Protein AF-A0A7W1EJY9-F1 (afdb_monomer)

Solvent-accessible surface area (backbone atoms only — not comparable to full-atom values): 4056 Å² total; per-residue (Å²): 128,68,68,60,58,55,54,52,53,51,52,52,52,52,51,50,37,51,51,42,50,51,49,32,49,50,57,71,78,37,76,87,46,46,95,83,42,54,71,72,58,36,56,53,50,37,50,50,43,49,51,49,32,52,52,51,52,49,51,53,51,51,51,54,55,50,57,56,66,75,74,110

Secondary structure (DSSP, 8-state):
-HHHHHHHHHHHHHHHHHHHHHHHHHHHHS-TTTTTS-THHHHHHHHHHHHHHHHHHHHHHHHHHHHHHH--

Sequence (72 aa):
MKFGLHTVTFWFGVIMVTVVTALAIAIACTNIMSDRLYGAKRIGFIFLLLAYAAYRGYRIYQVRKQTKNEEE

Structure (mmCIF, N/CA/C/O backbone):
data_AF-A0A7W1EJY9-F1
#
_entry.id   AF-A0A7W1EJY9-F1
#
loop_
_atom_site.group_PDB
_atom_site.id
_atom_site.type_symbol
_atom_site.label_atom_id
_atom_site.label_alt_id
_atom_site.label_comp_id
_atom_site.label_asym_id
_atom_site.label_entity_id
_atom_site.label_seq_id
_atom_site.pdbx_PDB_ins_code
_atom_site.Cartn_x
_atom_site.Cartn_y
_atom_site.Cartn_z
_atom_site.occupancy
_atom_site.B_iso_or_equiv
_atom_site.auth_seq_id
_atom_site.auth_comp_id
_atom_site.auth_asym_id
_atom_site.auth_atom_id
_atom_site.pdbx_PDB_model_num
ATOM 1 N N . MET A 1 1 ? -30.605 -2.191 12.926 1.00 49.00 1 MET A N 1
ATOM 2 C CA . MET A 1 1 ? -29.902 -2.572 11.674 1.00 49.00 1 MET A CA 1
ATOM 3 C C . MET A 1 1 ? -28.565 -1.826 11.453 1.00 49.00 1 MET A C 1
ATOM 5 O O . MET A 1 1 ? -28.124 -1.718 10.319 1.00 49.00 1 MET A O 1
ATOM 9 N N . LYS A 1 2 ? -27.867 -1.338 12.497 1.00 52.69 2 LYS A N 1
ATOM 10 C CA . LYS A 1 2 ? -26.575 -0.624 12.344 1.00 52.69 2 LYS A CA 1
ATOM 11 C C . LYS A 1 2 ? -25.348 -1.553 12.262 1.00 52.69 2 LYS A C 1
ATOM 13 O O . LYS A 1 2 ? -24.393 -1.224 11.570 1.00 52.69 2 LYS A O 1
ATOM 18 N N . PHE A 1 3 ? -25.411 -2.739 12.874 1.00 57.62 3 PHE A N 1
ATOM 19 C CA . PHE A 1 3 ? -24.309 -3.714 12.874 1.00 57.62 3 PHE A CA 1
ATOM 20 C C . PHE A 1 3 ? -23.975 -4.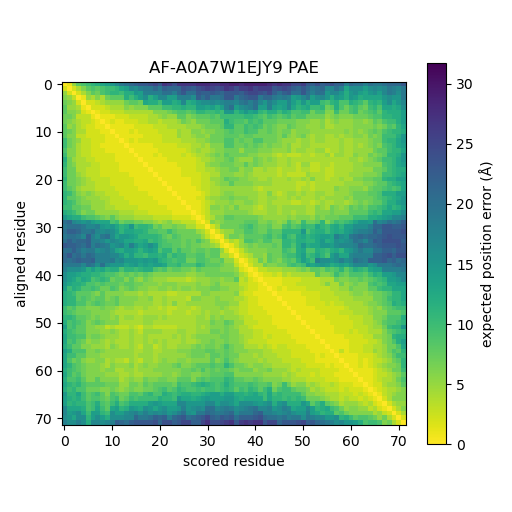264 11.476 1.00 57.62 3 PHE A C 1
ATOM 22 O O . PHE A 1 3 ? -22.809 -4.341 11.105 1.00 57.62 3 PHE A O 1
ATOM 29 N N . GLY A 1 4 ? -24.992 -4.574 10.661 1.00 62.12 4 GLY A N 1
ATOM 30 C CA . GLY A 1 4 ? -24.786 -5.166 9.333 1.00 62.12 4 GLY A CA 1
ATOM 31 C C . GLY A 1 4 ? -24.013 -4.263 8.366 1.00 62.12 4 GLY A C 1
ATOM 32 O O . GLY A 1 4 ? -23.138 -4.739 7.650 1.00 62.12 4 GLY A O 1
ATOM 33 N N . LEU A 1 5 ? -24.267 -2.950 8.385 1.00 67.56 5 LEU A N 1
ATOM 34 C CA . LEU A 1 5 ? -23.565 -1.995 7.518 1.00 67.56 5 LEU A CA 1
ATOM 35 C C . LEU A 1 5 ? -22.079 -1.872 7.877 1.00 67.56 5 LEU A C 1
ATOM 37 O O . LEU A 1 5 ? -21.239 -1.786 6.979 1.00 67.56 5 LEU A O 1
ATOM 41 N N . HIS A 1 6 ? -21.742 -1.922 9.170 1.00 71.94 6 HIS A N 1
ATOM 42 C CA . HIS A 1 6 ? -20.351 -1.906 9.629 1.00 71.94 6 HIS A CA 1
ATOM 43 C C . HIS A 1 6 ? -19.601 -3.172 9.197 1.00 71.94 6 HIS A C 1
ATOM 45 O O . HIS A 1 6 ? -18.498 -3.085 8.652 1.00 71.94 6 HIS A O 1
ATOM 51 N N . THR A 1 7 ? -20.222 -4.344 9.359 1.00 77.94 7 THR A N 1
ATOM 52 C CA . THR A 1 7 ? -19.640 -5.625 8.937 1.00 77.94 7 THR A CA 1
ATOM 53 C C . THR A 1 7 ? -19.449 -5.694 7.420 1.00 77.94 7 THR A C 1
ATOM 55 O O . THR A 1 7 ? -18.372 -6.070 6.960 1.00 77.94 7 THR A O 1
ATOM 58 N N . VAL A 1 8 ? -20.444 -5.278 6.629 1.00 81.94 8 VAL A N 1
ATOM 59 C CA . VAL A 1 8 ? -20.350 -5.273 5.158 1.00 81.94 8 VAL A CA 1
ATOM 60 C C . VAL A 1 8 ? -19.261 -4.315 4.678 1.00 81.94 8 VAL A C 1
ATOM 62 O O . VAL A 1 8 ? -18.443 -4.692 3.842 1.00 81.94 8 VAL A O 1
ATOM 65 N N . THR A 1 9 ? -19.188 -3.107 5.244 1.00 81.50 9 THR A N 1
ATOM 66 C CA . THR A 1 9 ? -18.162 -2.115 4.875 1.00 81.50 9 THR A CA 1
ATOM 67 C C . THR A 1 9 ? -16.752 -2.609 5.205 1.00 81.50 9 THR A C 1
ATOM 69 O O . THR A 1 9 ? -15.819 -2.389 4.429 1.00 81.50 9 THR A O 1
ATOM 72 N N . PHE A 1 10 ? -16.591 -3.318 6.325 1.00 82.06 10 PHE A N 1
ATOM 73 C CA . PHE A 1 10 ? -15.324 -3.943 6.701 1.00 82.06 10 PHE A CA 1
ATOM 74 C C . PHE A 1 10 ? -14.897 -5.013 5.688 1.00 82.06 10 PHE A C 1
ATOM 76 O O . PHE A 1 10 ? -13.783 -4.946 5.167 1.00 82.06 10 PHE A O 1
ATOM 83 N N . TRP A 1 11 ? -15.785 -5.955 5.358 1.00 83.62 11 TRP A N 1
ATOM 84 C CA . TRP A 1 11 ? -15.503 -7.004 4.372 1.00 83.62 11 TRP A CA 1
ATOM 85 C C . TRP A 1 11 ? -15.215 -6.435 2.983 1.00 83.62 11 TRP A C 1
ATOM 87 O O . TRP A 1 11 ? -14.263 -6.871 2.339 1.00 83.62 11 TRP A O 1
ATOM 97 N N . PHE A 1 12 ? -15.948 -5.405 2.553 1.00 86.06 12 PHE A N 1
ATOM 98 C CA . PHE A 1 12 ? -15.644 -4.679 1.318 1.00 86.06 12 PHE A CA 1
ATOM 99 C C . PHE A 1 12 ? -14.255 -4.039 1.347 1.00 86.06 12 PHE A C 1
ATOM 101 O O . PHE A 1 12 ? -13.533 -4.089 0.353 1.00 86.06 12 PHE A O 1
ATOM 108 N N . GLY A 1 13 ? -13.856 -3.465 2.483 1.00 84.81 13 GLY A N 1
ATOM 109 C CA . GLY A 1 13 ? -12.513 -2.925 2.672 1.00 84.81 13 GLY A CA 1
ATOM 110 C C . GLY A 1 13 ? -11.426 -3.992 2.531 1.00 84.81 13 GLY A C 1
ATOM 111 O O . GLY A 1 13 ? -10.441 -3.766 1.831 1.00 84.81 13 GLY A O 1
ATOM 112 N N . VAL A 1 14 ? -11.623 -5.160 3.147 1.00 85.19 14 VAL A N 1
ATOM 113 C CA . VAL A 1 14 ? -10.690 -6.294 3.057 1.00 85.19 14 VAL A CA 1
ATOM 114 C C . VAL A 1 14 ? -10.597 -6.810 1.620 1.00 85.19 14 VAL A C 1
ATOM 116 O O . VAL A 1 14 ? -9.496 -6.909 1.084 1.00 85.19 14 VAL A O 1
ATOM 119 N N . ILE A 1 15 ? -11.737 -7.043 0.962 1.00 90.88 15 ILE A N 1
ATOM 120 C CA . ILE A 1 15 ? -11.790 -7.484 -0.440 1.00 90.88 15 ILE A CA 1
ATOM 121 C C . ILE A 1 15 ? -11.087 -6.470 -1.349 1.00 90.88 15 ILE A C 1
ATOM 123 O O . ILE A 1 15 ? -10.305 -6.863 -2.211 1.00 90.88 15 ILE A O 1
ATOM 127 N N . MET A 1 16 ? -11.297 -5.167 -1.136 1.00 87.81 16 MET A N 1
ATOM 128 C CA . MET A 1 16 ? -10.633 -4.118 -1.914 1.00 87.81 16 MET A CA 1
ATOM 129 C C . MET A 1 16 ? -9.105 -4.192 -1.783 1.00 87.81 16 MET A C 1
ATOM 131 O O . MET A 1 16 ? -8.407 -4.096 -2.791 1.00 87.81 16 MET A O 1
ATOM 135 N N . VAL A 1 17 ? -8.575 -4.404 -0.574 1.00 88.44 17 VAL A N 1
ATOM 136 C CA . VAL A 1 17 ? -7.126 -4.567 -0.348 1.00 88.44 17 VAL A CA 1
ATOM 137 C C . VAL A 1 17 ? -6.598 -5.820 -1.050 1.00 88.44 17 VAL A C 1
ATOM 139 O O . VAL A 1 17 ? -5.553 -5.757 -1.704 1.00 88.44 17 VAL A O 1
ATOM 142 N N . THR A 1 18 ? -7.329 -6.936 -0.984 1.00 88.50 18 THR A N 1
ATOM 143 C CA . THR A 1 18 ? -6.964 -8.180 -1.677 1.00 88.50 18 THR A CA 1
ATOM 144 C C . THR A 1 18 ? -6.933 -7.989 -3.193 1.00 88.50 18 THR A C 1
ATOM 146 O O . THR A 1 18 ? -5.951 -8.362 -3.832 1.00 88.50 18 THR A O 1
ATOM 149 N N . VAL A 1 19 ? -7.956 -7.353 -3.771 1.00 91.00 19 VAL A N 1
ATOM 150 C CA . VAL A 1 19 ? -8.046 -7.094 -5.217 1.00 91.00 19 VAL A CA 1
ATOM 151 C C . VAL A 1 19 ? -6.935 -6.156 -5.683 1.00 91.00 19 VAL A C 1
ATOM 153 O O . VAL A 1 19 ? -6.293 -6.434 -6.691 1.00 91.00 19 VAL A O 1
ATOM 156 N N . VAL A 1 20 ? -6.658 -5.074 -4.948 1.00 89.56 20 VAL A N 1
ATOM 157 C CA . VAL A 1 20 ? -5.576 -4.132 -5.288 1.00 89.56 20 VAL A CA 1
ATOM 158 C C . VAL A 1 20 ? -4.210 -4.816 -5.223 1.00 89.56 20 VAL A C 1
ATOM 160 O O . VAL A 1 20 ? -3.382 -4.614 -6.109 1.00 89.56 20 VAL A O 1
ATOM 163 N N . THR A 1 21 ? -3.983 -5.665 -4.220 1.00 87.38 21 THR A N 1
ATOM 164 C CA . THR A 1 21 ? -2.737 -6.437 -4.096 1.00 87.38 21 THR A CA 1
ATOM 165 C C . THR A 1 21 ? -2.589 -7.439 -5.241 1.00 87.38 21 THR A C 1
ATOM 167 O O . THR A 1 21 ? -1.536 -7.500 -5.875 1.00 87.38 21 THR A O 1
ATOM 170 N N . ALA A 1 22 ? -3.651 -8.181 -5.566 1.00 89.25 22 ALA A N 1
ATOM 171 C CA . ALA A 1 22 ? -3.656 -9.114 -6.689 1.00 89.25 22 ALA A CA 1
ATOM 172 C C . ALA A 1 22 ? -3.432 -8.395 -8.029 1.00 89.25 22 ALA A C 1
ATOM 174 O O . ALA A 1 22 ? -2.666 -8.875 -8.859 1.00 89.25 22 ALA A O 1
ATOM 175 N N . LEU A 1 23 ? -4.031 -7.215 -8.215 1.00 86.44 23 LEU A N 1
ATOM 176 C CA . LEU A 1 23 ? -3.825 -6.375 -9.393 1.00 86.44 23 LEU A CA 1
ATOM 177 C C . LEU A 1 23 ? -2.376 -5.879 -9.484 1.00 86.44 23 LEU A C 1
ATOM 179 O O . LEU A 1 23 ? -1.791 -5.916 -10.562 1.00 86.44 23 LEU A O 1
ATOM 183 N N . ALA A 1 24 ? -1.774 -5.462 -8.367 1.00 85.12 24 ALA A N 1
ATOM 184 C CA . ALA A 1 24 ? -0.370 -5.059 -8.327 1.00 85.12 24 ALA A CA 1
ATOM 185 C C . ALA A 1 24 ? 0.562 -6.213 -8.737 1.00 85.12 24 ALA A C 1
ATOM 187 O O . ALA A 1 24 ? 1.461 -6.007 -9.551 1.00 85.1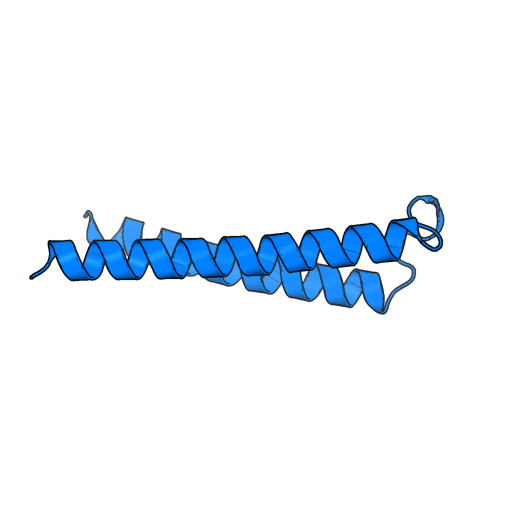2 24 ALA A O 1
ATOM 188 N N . ILE A 1 25 ? 0.310 -7.431 -8.243 1.00 85.12 25 ILE A N 1
ATOM 189 C CA . ILE A 1 25 ? 1.070 -8.639 -8.607 1.00 85.12 25 ILE A CA 1
ATOM 190 C C . ILE A 1 25 ? 0.837 -9.007 -10.077 1.00 85.12 25 ILE A C 1
ATOM 192 O O . ILE A 1 25 ? 1.794 -9.258 -10.807 1.00 85.12 25 ILE A O 1
ATOM 196 N N . ALA A 1 26 ? -0.410 -8.980 -10.549 1.00 86.06 26 ALA A N 1
ATOM 197 C CA . ALA A 1 26 ? -0.744 -9.261 -11.942 1.00 86.06 26 ALA A CA 1
ATOM 198 C C . ALA A 1 26 ? -0.054 -8.273 -12.894 1.00 86.06 26 ALA A C 1
ATOM 200 O O . ALA A 1 26 ? 0.513 -8.688 -13.905 1.00 86.06 26 ALA A O 1
ATOM 201 N N . ILE A 1 27 ? -0.028 -6.982 -12.547 1.00 83.12 27 ILE A N 1
ATOM 202 C CA . ILE A 1 27 ? 0.687 -5.954 -13.308 1.00 83.12 27 ILE A CA 1
ATOM 203 C C . ILE A 1 27 ? 2.198 -6.125 -13.185 1.00 83.12 27 ILE A C 1
ATOM 205 O O . ILE A 1 27 ? 2.881 -5.804 -14.147 1.00 83.12 27 ILE A O 1
ATOM 209 N N . ALA A 1 28 ? 2.736 -6.627 -12.070 1.00 81.62 28 ALA A N 1
ATOM 210 C CA . ALA A 1 28 ? 4.168 -6.883 -11.898 1.00 81.62 28 ALA A CA 1
ATOM 211 C C . ALA A 1 28 ? 4.657 -8.094 -12.711 1.00 81.62 28 ALA A C 1
ATOM 213 O O . ALA A 1 28 ? 5.699 -8.020 -13.367 1.00 81.62 28 ALA A O 1
ATOM 214 N N . CYS A 1 29 ? 3.887 -9.181 -12.733 1.00 79.81 29 CYS A 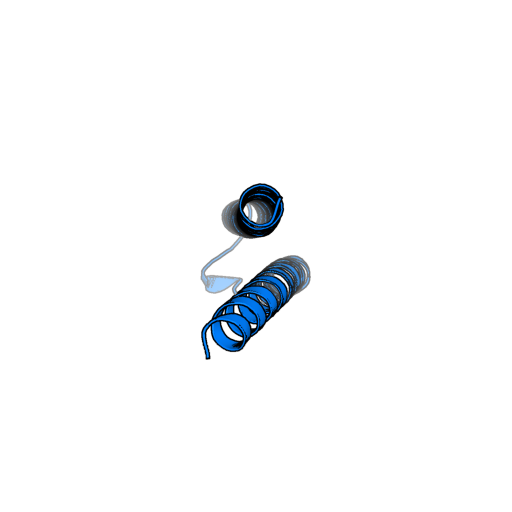N 1
ATOM 215 C CA . CYS A 1 29 ? 4.251 -10.427 -13.409 1.00 79.81 29 CYS A CA 1
ATOM 216 C C . CYS A 1 29 ? 3.843 -10.463 -14.887 1.00 79.81 29 CYS A C 1
ATOM 218 O O . CYS A 1 29 ? 4.463 -11.181 -15.665 1.00 79.81 29 CYS A O 1
ATOM 220 N N . THR A 1 30 ? 2.849 -9.673 -15.300 1.00 77.50 30 THR A N 1
ATOM 221 C CA . THR A 1 30 ? 2.300 -9.743 -16.663 1.00 77.50 30 THR A CA 1
ATOM 222 C C . THR A 1 30 ? 2.514 -8.446 -17.430 1.00 77.50 30 THR A C 1
ATOM 224 O O . THR A 1 30 ? 2.371 -7.353 -16.883 1.00 77.50 30 THR A O 1
ATOM 227 N N . ASN A 1 31 ? 2.789 -8.554 -18.732 1.00 7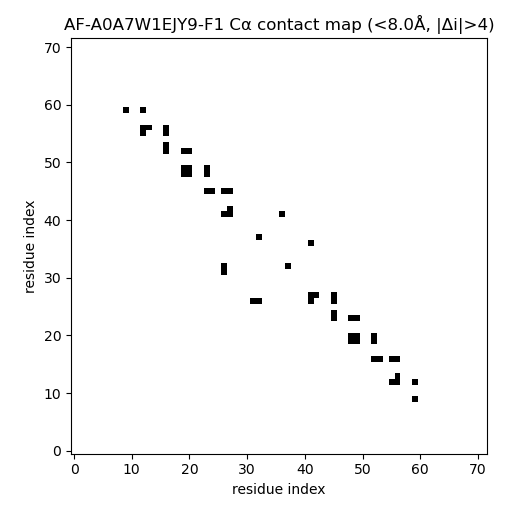1.94 31 ASN A N 1
ATOM 228 C CA . ASN A 1 31 ? 2.986 -7.409 -19.626 1.00 71.94 31 ASN A CA 1
ATOM 229 C C . ASN A 1 31 ? 1.650 -6.794 -20.112 1.00 71.94 31 ASN A C 1
ATOM 231 O O . ASN A 1 31 ? 1.575 -6.256 -21.212 1.00 71.94 31 ASN A O 1
ATOM 235 N N . ILE A 1 32 ? 0.591 -6.877 -19.288 1.00 66.31 32 ILE A N 1
ATOM 236 C CA . ILE A 1 32 ? -0.818 -6.542 -19.611 1.00 66.31 32 ILE A CA 1
ATOM 237 C C . ILE A 1 32 ? -1.023 -5.065 -19.996 1.00 66.31 32 ILE A C 1
ATOM 239 O O . ILE A 1 32 ? -2.085 -4.678 -20.468 1.00 66.31 32 ILE A O 1
ATOM 243 N N . MET A 1 33 ? -0.007 -4.221 -19.852 1.00 64.38 33 MET A N 1
ATOM 244 C CA . MET A 1 33 ? -0.114 -2.804 -20.174 1.00 64.38 33 MET A CA 1
ATOM 245 C C . MET A 1 33 ? 1.181 -2.247 -20.751 1.00 64.38 33 MET A C 1
ATOM 247 O O . MET A 1 33 ? 1.505 -1.091 -20.496 1.00 64.38 33 MET A O 1
ATOM 251 N N . SER A 1 34 ? 1.929 -3.064 -21.497 1.00 68.50 34 SER A N 1
ATOM 252 C CA . SER A 1 34 ? 3.230 -2.657 -22.033 1.00 68.50 34 SER A CA 1
ATOM 253 C C . SER A 1 34 ? 3.101 -1.367 -22.863 1.00 68.50 34 SER A C 1
ATOM 255 O O . SER A 1 34 ? 3.758 -0.384 -22.541 1.00 68.50 34 SER A O 1
ATOM 257 N N . ASP A 1 35 ? 2.118 -1.277 -23.767 1.00 69.50 35 ASP A N 1
ATOM 258 C CA . ASP A 1 35 ? 1.895 -0.102 -24.630 1.00 69.50 35 ASP A CA 1
ATOM 259 C C . ASP A 1 35 ? 1.690 1.235 -23.893 1.00 69.50 35 ASP A C 1
ATOM 261 O O . ASP A 1 35 ? 1.998 2.294 -24.438 1.00 69.50 35 ASP A O 1
ATOM 265 N N . ARG A 1 36 ? 1.174 1.230 -22.654 1.00 68.12 36 ARG A N 1
ATOM 266 C CA . ARG A 1 36 ? 0.937 2.469 -21.878 1.00 68.12 36 ARG A CA 1
ATOM 267 C C . ARG A 1 36 ? 1.853 2.628 -20.665 1.00 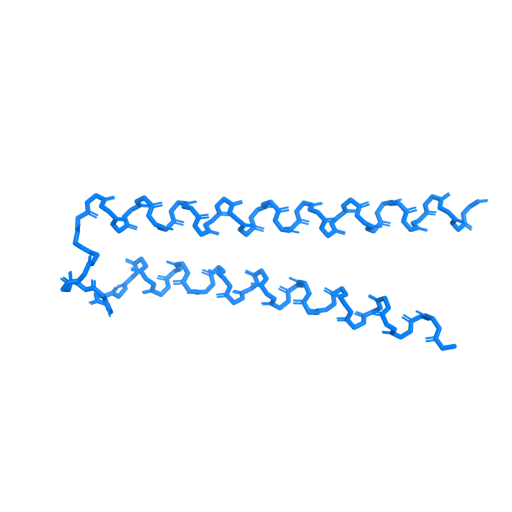68.12 36 ARG A C 1
ATOM 269 O O . ARG A 1 36 ? 2.162 3.754 -20.275 1.00 68.12 36 ARG A O 1
ATOM 276 N N . LEU A 1 37 ? 2.286 1.527 -20.060 1.00 68.38 37 LEU A N 1
ATOM 277 C CA . LEU A 1 37 ? 3.090 1.457 -18.840 1.00 68.38 37 LEU A CA 1
ATOM 278 C C . LEU A 1 37 ? 4.346 0.605 -19.108 1.00 68.38 37 LEU A C 1
ATOM 280 O O . LEU A 1 37 ? 4.472 -0.523 -18.631 1.00 68.38 37 LEU A O 1
ATOM 284 N N . TYR A 1 38 ? 5.306 1.167 -19.847 1.00 72.44 38 TYR A N 1
ATOM 285 C CA . TYR A 1 38 ? 6.630 0.562 -20.046 1.00 72.44 38 TYR A CA 1
ATOM 286 C C . TYR A 1 38 ? 7.665 1.099 -19.038 1.00 72.44 38 TYR A C 1
ATOM 288 O O . TYR A 1 38 ? 7.679 2.283 -18.686 1.00 72.44 38 TYR A O 1
ATOM 296 N N . GLY A 1 39 ? 8.565 0.221 -18.583 1.00 75.56 39 GLY A N 1
ATOM 297 C CA . GLY A 1 39 ? 9.760 0.581 -17.806 1.00 75.56 39 GLY A CA 1
ATOM 298 C C . GLY A 1 39 ? 9.477 1.172 -16.416 1.00 75.56 39 GLY A C 1
ATOM 299 O O . GLY A 1 39 ? 8.671 0.643 -15.651 1.00 75.56 39 GLY A O 1
ATOM 300 N N . ALA A 1 40 ? 10.148 2.281 -16.079 1.00 77.56 40 ALA A N 1
ATOM 301 C CA . ALA A 1 40 ? 10.103 2.909 -14.750 1.00 77.56 40 ALA A CA 1
ATOM 302 C C . ALA A 1 40 ? 8.693 3.361 -14.319 1.00 77.56 40 ALA A C 1
ATOM 304 O O . ALA A 1 40 ? 8.364 3.332 -13.132 1.00 77.56 40 ALA A O 1
ATOM 305 N N . LYS A 1 41 ? 7.824 3.711 -15.279 1.00 79.19 41 LYS A N 1
ATOM 306 C CA . LYS A 1 41 ? 6.428 4.100 -15.011 1.00 79.19 41 LYS A CA 1
ATOM 307 C C . LYS A 1 41 ? 5.606 2.938 -14.440 1.00 79.19 41 LYS A C 1
ATOM 309 O O . LYS A 1 41 ? 4.759 3.158 -13.578 1.00 79.19 41 LYS A O 1
ATOM 314 N N . ARG A 1 42 ? 5.890 1.700 -14.868 1.00 80.38 42 ARG A N 1
ATOM 315 C CA . ARG A 1 42 ? 5.236 0.481 -14.361 1.00 80.38 42 ARG A CA 1
ATOM 316 C C . ARG A 1 42 ? 5.602 0.222 -12.904 1.00 80.38 42 ARG A C 1
ATOM 318 O O . ARG A 1 42 ? 4.721 -0.018 -12.088 1.00 80.38 42 ARG A O 1
ATOM 325 N N . ILE A 1 43 ? 6.887 0.341 -12.576 1.00 82.62 43 ILE A N 1
ATOM 326 C CA . ILE A 1 43 ? 7.392 0.183 -11.205 1.00 82.62 43 ILE A CA 1
ATOM 327 C C . ILE A 1 43 ? 6.784 1.240 -10.280 1.00 82.62 43 ILE A C 1
ATOM 329 O O . ILE A 1 43 ? 6.281 0.885 -9.217 1.00 82.62 43 ILE A O 1
ATOM 333 N N . GLY A 1 44 ? 6.744 2.507 -10.710 1.00 84.50 44 GLY A N 1
ATOM 334 C CA . GLY A 1 44 ? 6.098 3.578 -9.946 1.00 84.50 44 GLY A CA 1
ATOM 335 C C . GLY A 1 44 ? 4.614 3.308 -9.686 1.00 84.50 44 GLY A C 1
ATOM 336 O O . GLY A 1 44 ? 4.144 3.471 -8.563 1.00 84.50 44 GLY A O 1
ATOM 337 N N . PHE A 1 45 ? 3.883 2.822 -10.692 1.00 84.62 45 PHE A N 1
ATOM 338 C CA . PHE A 1 45 ? 2.466 2.482 -10.550 1.00 84.62 45 PHE A CA 1
ATOM 339 C C . PHE A 1 45 ? 2.224 1.310 -9.586 1.00 84.62 45 PHE A C 1
ATOM 341 O O . PHE A 1 45 ? 1.321 1.377 -8.753 1.00 84.62 45 PHE A O 1
ATOM 348 N N . ILE A 1 46 ? 3.053 0.263 -9.647 1.00 85.31 46 ILE A N 1
ATOM 349 C CA . ILE A 1 46 ? 2.988 -0.877 -8.717 1.00 85.31 46 ILE A CA 1
ATOM 350 C C . ILE A 1 46 ? 3.268 -0.416 -7.282 1.00 85.31 46 ILE A C 1
ATOM 352 O O . ILE A 1 46 ? 2.541 -0.791 -6.362 1.00 85.31 46 ILE A O 1
ATOM 356 N N . PHE A 1 47 ? 4.280 0.435 -7.089 1.00 87.56 47 PHE A N 1
ATOM 357 C CA . PHE A 1 47 ? 4.591 1.002 -5.776 1.00 87.56 47 PHE A CA 1
ATOM 358 C C . PHE A 1 47 ? 3.431 1.836 -5.228 1.00 87.56 47 PHE A C 1
ATOM 360 O O . PHE A 1 47 ? 3.101 1.738 -4.049 1.00 87.56 47 PHE A O 1
ATOM 367 N N . LEU A 1 48 ? 2.774 2.615 -6.089 1.00 88.81 48 LEU A N 1
ATOM 368 C CA . LEU A 1 48 ? 1.624 3.436 -5.722 1.00 88.81 48 LEU A CA 1
ATOM 369 C C . LEU A 1 48 ? 0.407 2.574 -5.345 1.00 88.81 48 LEU A C 1
ATOM 371 O O . LEU A 1 48 ? -0.256 2.859 -4.348 1.00 88.81 48 LEU A O 1
ATOM 375 N N . LEU A 1 49 ? 0.155 1.482 -6.075 1.00 87.31 49 LEU A N 1
ATOM 376 C CA . LEU A 1 49 ? -0.875 0.492 -5.732 1.00 87.31 49 LEU A CA 1
ATOM 377 C C . LEU A 1 49 ? -0.603 -0.178 -4.379 1.00 87.31 49 LEU A C 1
ATOM 379 O O . LEU A 1 49 ? -1.517 -0.298 -3.563 1.00 87.31 49 LEU A O 1
ATOM 383 N N . LEU A 1 50 ? 0.645 -0.575 -4.118 1.00 87.12 50 LEU A N 1
ATOM 384 C CA . LEU A 1 50 ? 1.048 -1.165 -2.838 1.00 87.12 50 LEU A CA 1
ATOM 385 C C . LEU A 1 50 ? 0.934 -0.167 -1.681 1.00 87.12 50 LEU A C 1
ATOM 387 O O . LEU A 1 50 ? 0.378 -0.502 -0.635 1.00 87.12 50 LEU A O 1
ATOM 391 N N . ALA A 1 51 ? 1.397 1.069 -1.874 1.00 90.06 51 ALA A N 1
ATOM 392 C CA . ALA A 1 51 ? 1.264 2.135 -0.884 1.00 90.06 51 ALA A CA 1
ATOM 393 C C . ALA A 1 51 ? -0.212 2.420 -0.566 1.00 90.06 51 ALA A C 1
ATOM 395 O O . ALA A 1 51 ? -0.587 2.554 0.601 1.00 90.06 51 ALA A O 1
ATOM 396 N N . TYR A 1 52 ? -1.072 2.443 -1.587 1.00 86.88 52 TYR A N 1
ATOM 397 C CA . TYR A 1 52 ? -2.511 2.602 -1.406 1.00 86.88 52 TYR A CA 1
ATOM 398 C C . TYR A 1 52 ? -3.137 1.417 -0.658 1.00 86.88 52 TYR A C 1
ATOM 400 O O . TYR A 1 52 ? -3.938 1.633 0.253 1.00 86.88 52 TYR A O 1
ATOM 408 N N . ALA A 1 53 ? -2.756 0.179 -0.985 1.00 86.44 53 ALA A N 1
ATOM 409 C CA . ALA A 1 53 ? -3.220 -1.012 -0.273 1.00 86.44 53 ALA A CA 1
ATOM 410 C C . ALA A 1 53 ? -2.831 -0.972 1.215 1.00 86.44 53 ALA A C 1
ATOM 412 O O . ALA A 1 53 ? -3.681 -1.207 2.077 1.00 86.44 53 ALA A O 1
ATOM 413 N N . ALA A 1 54 ? -1.585 -0.596 1.521 1.00 88.44 54 ALA A N 1
ATOM 414 C CA . ALA A 1 54 ? -1.096 -0.440 2.890 1.00 88.44 54 ALA A CA 1
ATOM 415 C C . ALA A 1 54 ? -1.851 0.663 3.651 1.00 88.44 54 ALA A C 1
ATOM 417 O O . ALA A 1 54 ? -2.338 0.428 4.759 1.00 88.44 54 ALA A O 1
ATOM 418 N N . TYR A 1 55 ? -2.025 1.840 3.041 1.00 88.50 55 TYR A N 1
ATOM 419 C CA . TYR A 1 55 ? -2.804 2.937 3.622 1.00 88.50 55 TYR A CA 1
ATOM 420 C C . TYR A 1 55 ? -4.257 2.526 3.895 1.00 88.50 55 TYR A C 1
ATOM 422 O O . TYR A 1 55 ? -4.798 2.785 4.973 1.00 88.50 55 TYR A O 1
ATOM 430 N N . ARG A 1 56 ? -4.896 1.839 2.941 1.00 84.75 56 ARG A N 1
ATOM 431 C CA . ARG A 1 56 ? -6.278 1.365 3.082 1.00 84.75 56 ARG A CA 1
ATOM 432 C C . ARG A 1 56 ? -6.397 0.336 4.209 1.00 84.75 56 ARG A C 1
ATOM 434 O O . ARG A 1 56 ? -7.321 0.442 5.016 1.00 84.75 56 ARG A O 1
ATOM 441 N N . GLY A 1 57 ? -5.454 -0.603 4.298 1.00 85.44 57 GLY A N 1
ATOM 442 C CA . GLY A 1 57 ? -5.369 -1.574 5.391 1.00 85.44 57 GLY A CA 1
ATOM 443 C C . GLY A 1 57 ? -5.211 -0.899 6.756 1.00 85.44 57 GLY A C 1
ATOM 444 O O . GLY A 1 57 ? -5.958 -1.206 7.687 1.00 85.44 57 GLY A O 1
ATOM 445 N N . TYR A 1 58 ? -4.324 0.093 6.853 1.00 87.69 58 TYR A N 1
ATOM 446 C CA . TYR A 1 58 ? -4.145 0.891 8.068 1.00 87.69 58 TYR A CA 1
ATOM 447 C C . TYR A 1 58 ? -5.423 1.642 8.467 1.00 87.69 58 TYR A C 1
ATOM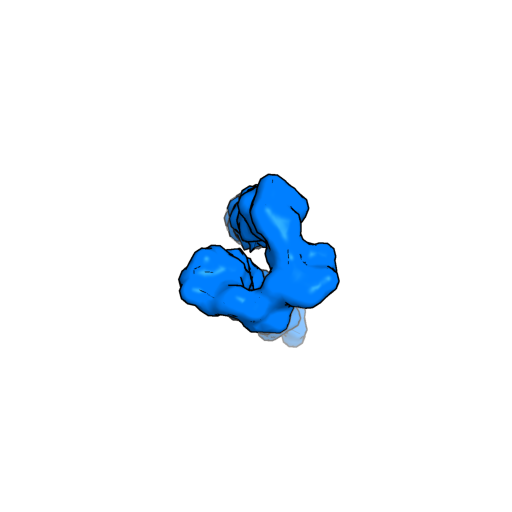 449 O O . TYR A 1 58 ? -5.822 1.612 9.632 1.00 87.69 58 TYR A O 1
ATOM 457 N N . ARG A 1 59 ? -6.128 2.260 7.510 1.00 85.56 59 ARG A N 1
ATOM 458 C CA . ARG A 1 59 ? -7.385 2.973 7.791 1.00 85.56 59 ARG A CA 1
ATOM 459 C C . ARG A 1 59 ? -8.465 2.026 8.315 1.00 85.56 59 ARG A C 1
ATOM 461 O O . ARG A 1 59 ? -9.188 2.381 9.241 1.00 85.56 59 ARG A O 1
ATOM 468 N N . ILE A 1 60 ? -8.570 0.818 7.759 1.00 83.75 60 ILE A N 1
ATOM 469 C CA . ILE A 1 60 ? -9.505 -0.210 8.248 1.00 83.75 60 ILE A CA 1
ATOM 470 C C . ILE A 1 60 ? -9.165 -0.611 9.692 1.00 83.75 60 ILE A C 1
ATOM 472 O O . ILE A 1 60 ? -10.067 -0.728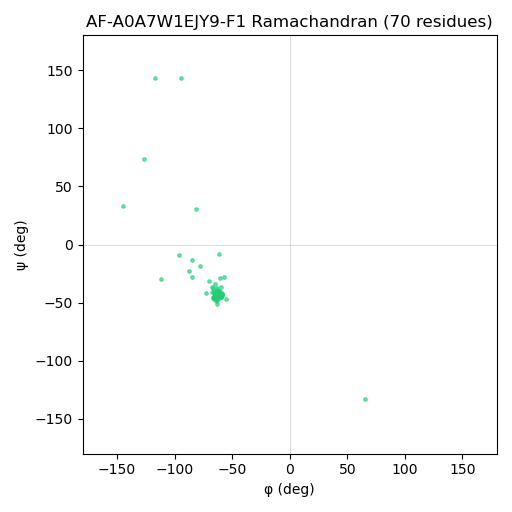 10.524 1.00 83.75 60 ILE A O 1
ATOM 476 N N . TYR A 1 61 ? -7.877 -0.770 10.010 1.00 83.31 61 TYR A N 1
ATOM 477 C CA . TYR A 1 61 ? -7.420 -1.054 11.371 1.00 83.31 61 TYR A CA 1
ATOM 478 C C . TYR A 1 61 ? -7.758 0.084 12.346 1.00 83.31 61 TYR A C 1
ATOM 480 O O . TYR A 1 61 ? -8.265 -0.169 13.439 1.00 83.31 61 TYR A O 1
ATOM 488 N N . GLN A 1 62 ? -7.544 1.338 11.938 1.00 85.44 62 GLN A N 1
ATOM 489 C CA . GLN A 1 62 ? -7.868 2.514 12.746 1.00 85.44 62 GLN A CA 1
ATOM 490 C C . GLN A 1 62 ? -9.369 2.608 13.049 1.00 85.44 62 GLN A C 1
ATOM 492 O O . GLN A 1 62 ? -9.737 2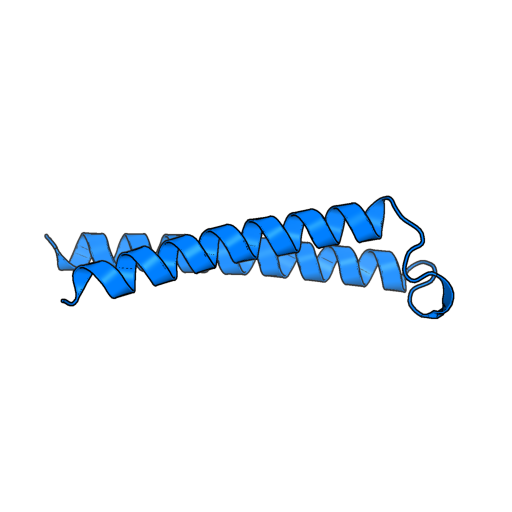.834 14.199 1.00 85.44 62 GLN A O 1
ATOM 497 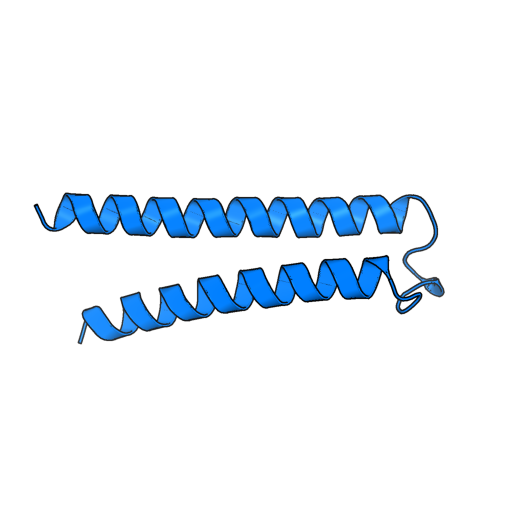N N . VAL A 1 63 ? -10.227 2.369 12.051 1.00 81.25 63 VAL A N 1
ATOM 498 C CA . VAL A 1 63 ? -11.688 2.335 12.240 1.00 81.25 63 VAL A CA 1
ATOM 499 C C . VAL A 1 63 ? -12.077 1.239 13.228 1.00 81.25 63 VAL A C 1
ATOM 501 O O . VAL A 1 63 ? -12.841 1.503 14.147 1.00 81.25 63 VAL A O 1
ATOM 504 N N . ARG A 1 64 ? -11.503 0.032 13.109 1.00 77.44 64 ARG A N 1
ATOM 505 C CA . ARG A 1 64 ? -11.735 -1.042 14.090 1.00 77.44 64 ARG A CA 1
ATOM 506 C C . ARG A 1 64 ? -11.330 -0.636 15.506 1.00 77.44 64 ARG A C 1
ATOM 508 O O . ARG A 1 64 ? -12.041 -0.958 16.452 1.00 77.44 64 ARG A O 1
ATOM 515 N N . LYS A 1 65 ? -10.185 0.035 15.654 1.00 80.00 65 LYS A N 1
ATOM 516 C CA . LYS A 1 65 ? -9.690 0.496 16.956 1.00 80.00 65 LYS A CA 1
ATOM 517 C C . LYS A 1 65 ? -10.606 1.566 17.560 1.00 80.00 65 LYS A C 1
ATOM 519 O O . LYS A 1 65 ? -10.853 1.520 18.756 1.00 80.00 65 LYS A O 1
ATOM 524 N N . GLN A 1 66 ? -11.121 2.486 16.744 1.00 77.88 66 GLN A N 1
ATOM 525 C CA . GLN A 1 66 ? -12.086 3.496 17.188 1.00 77.88 66 GLN A CA 1
ATOM 526 C C . GLN A 1 66 ? -13.414 2.867 17.615 1.00 77.88 66 GLN A C 1
ATOM 528 O O . GLN A 1 66 ? -13.862 3.144 18.718 1.00 77.88 66 GLN A O 1
ATOM 533 N N . THR A 1 67 ? -13.976 1.954 16.815 1.00 72.44 67 THR A N 1
ATOM 534 C CA . THR A 1 67 ? -15.228 1.264 17.172 1.00 72.44 67 THR A CA 1
ATOM 535 C C . THR A 1 67 ? -15.099 0.472 18.476 1.00 72.44 67 THR A C 1
ATOM 537 O O . THR A 1 67 ? -16.032 0.460 19.263 1.00 72.44 67 THR A O 1
ATOM 540 N N . LYS A 1 68 ? -13.937 -0.141 18.753 1.00 68.38 68 LYS A N 1
ATOM 541 C CA . LYS A 1 68 ? -13.717 -0.874 20.011 1.00 68.38 68 LYS A CA 1
ATOM 542 C C . LYS A 1 68 ? -13.695 0.044 21.245 1.00 68.38 68 LYS A C 1
ATOM 544 O O . LYS A 1 68 ? -14.182 -0.355 22.289 1.00 68.38 68 LYS A O 1
ATOM 549 N N . ASN A 1 69 ? -13.137 1.250 21.126 1.00 68.56 69 ASN A N 1
ATOM 550 C CA . ASN A 1 69 ? -13.059 2.209 22.234 1.00 68.56 69 ASN A CA 1
ATOM 551 C C . ASN A 1 69 ? -14.388 2.937 22.507 1.00 68.56 69 ASN A C 1
ATOM 553 O O . ASN A 1 69 ? -14.526 3.534 23.563 1.00 68.56 69 ASN A O 1
ATOM 557 N N . GLU A 1 70 ? -15.324 2.953 21.554 1.00 60.69 70 GLU A N 1
ATOM 558 C CA . GLU A 1 70 ? -16.676 3.506 21.750 1.00 60.69 70 GLU A CA 1
ATOM 559 C C . GLU A 1 70 ? -17.647 2.491 22.385 1.00 60.69 70 GLU A C 1
ATOM 561 O O . GLU A 1 70 ? -18.738 2.874 22.802 1.00 60.69 70 GLU A O 1
ATOM 566 N N . GLU A 1 71 ? -17.275 1.206 22.427 1.00 57.09 71 GLU A N 1
ATOM 567 C CA . GLU A 1 71 ? -18.062 0.123 23.035 1.00 57.09 71 GLU A CA 1
ATOM 568 C C . GLU A 1 71 ? -17.648 -0.200 24.492 1.00 57.09 71 GLU A C 1
ATOM 570 O O . GLU A 1 71 ? -18.362 -0.958 25.149 1.00 57.09 71 GLU A O 1
ATOM 575 N N . GLU A 1 72 ? -16.538 0.364 24.997 1.00 48.28 72 GLU A N 1
ATOM 576 C CA . GLU A 1 72 ? -16.120 0.342 26.421 1.00 48.28 72 GLU A CA 1
ATOM 577 C C . GLU A 1 72 ? -16.621 1.586 27.173 1.00 48.28 72 GLU A C 1
ATOM 579 O O . GLU A 1 72 ? -17.067 1.421 28.333 1.00 48.28 72 GLU A O 1
#

Radius of gyration: 16.28 Å; Cα contacts (8 Å, |Δi|>4): 28; chains: 1; bounding box: 40×14×51 Å

pLDDT: mean 78.89, std 10.4, range [48.28, 91.0]

Foldseek 3Di:
DVVVVLVVVLVVLVVVLVVLLVVLVCLVVDCPPCVPQNDPSSVVVSVVSNVVSVVSVVVSVVVVVVVVVVVD

Mean predicted aligned error: 7.88 Å